Protein AF-A0A955BKN1-F1 (afdb_monomer_lite)

Structure (mmCIF, N/CA/C/O backbone):
data_AF-A0A955BKN1-F1
#
_entry.id   AF-A0A955BKN1-F1
#
loop_
_atom_site.group_PDB
_atom_site.id
_atom_site.type_symbol
_atom_site.label_atom_id
_atom_site.label_alt_id
_atom_site.label_comp_id
_atom_site.label_asym_id
_atom_site.label_entity_id
_atom_site.label_seq_id
_atom_site.pdbx_PDB_ins_code
_atom_site.Cartn_x
_atom_site.Cartn_y
_atom_site.Cartn_z
_atom_site.occupancy
_atom_site.B_iso_or_equiv
_atom_site.auth_seq_id
_atom_site.auth_comp_id
_atom_site.auth_asym_id
_atom_site.auth_atom_id
_atom_site.pdbx_PDB_model_num
ATOM 1 N N . PRO A 1 1 ? -10.520 18.058 -6.375 1.00 48.91 1 PRO A N 1
ATOM 2 C CA . PRO A 1 1 ? -9.994 16.769 -6.874 1.00 48.91 1 PRO A CA 1
ATOM 3 C C . PRO A 1 1 ? -10.874 15.639 -6.351 1.00 48.91 1 PRO A C 1
ATOM 5 O O . PRO A 1 1 ? -11.026 15.519 -5.138 1.00 48.91 1 PRO A O 1
ATOM 8 N N . ASP A 1 2 ? -11.504 14.900 -7.258 1.00 56.69 2 ASP A N 1
ATOM 9 C CA . ASP A 1 2 ? -12.457 13.847 -6.910 1.00 56.69 2 ASP A CA 1
ATOM 10 C C . ASP A 1 2 ? -11.691 12.603 -6.447 1.00 56.69 2 ASP A C 1
ATOM 12 O O . ASP A 1 2 ? -10.941 12.007 -7.216 1.00 56.69 2 ASP A O 1
ATOM 16 N N . PHE A 1 3 ? -11.823 12.284 -5.160 1.00 61.56 3 PHE A N 1
ATOM 17 C CA . PHE A 1 3 ? -11.235 11.113 -4.510 1.00 61.56 3 PHE A CA 1
ATOM 18 C C . PHE A 1 3 ? -11.987 9.850 -4.952 1.00 61.56 3 PHE A C 1
ATOM 20 O O . PHE A 1 3 ? -13.214 9.789 -4.843 1.00 61.56 3 PHE A O 1
ATOM 27 N N . GLU A 1 4 ? -11.268 8.853 -5.460 1.00 69.06 4 GLU A N 1
ATOM 28 C CA . GLU A 1 4 ? -11.825 7.584 -5.933 1.00 69.06 4 GLU A CA 1
ATOM 29 C C . GLU A 1 4 ? -11.720 6.494 -4.860 1.00 69.06 4 GLU A C 1
ATOM 31 O O . GLU A 1 4 ? -10.836 6.497 -4.009 1.00 69.06 4 GLU A O 1
ATOM 36 N N . ARG A 1 5 ? -12.622 5.505 -4.891 1.00 69.94 5 ARG A N 1
ATOM 37 C CA . ARG A 1 5 ? -12.664 4.431 -3.875 1.00 69.94 5 ARG A CA 1
ATOM 38 C C . ARG A 1 5 ? -11.419 3.545 -3.839 1.00 69.94 5 ARG A C 1
ATOM 40 O O . ARG A 1 5 ? -11.086 2.965 -2.803 1.00 69.94 5 ARG A O 1
ATOM 47 N N . THR A 1 6 ? -10.727 3.481 -4.968 1.00 67.50 6 THR A N 1
ATOM 48 C CA . THR A 1 6 ? -9.466 2.767 -5.157 1.00 67.50 6 THR A CA 1
ATOM 49 C C . THR A 1 6 ? -8.248 3.625 -4.828 1.00 67.50 6 THR A C 1
ATOM 51 O O . THR A 1 6 ? -7.125 3.135 -4.920 1.00 67.50 6 THR A O 1
ATOM 54 N N . ASP A 1 7 ? -8.433 4.891 -4.443 1.00 74.25 7 ASP A N 1
ATOM 55 C CA . ASP A 1 7 ? -7.315 5.729 -4.034 1.00 74.25 7 ASP A CA 1
ATOM 56 C C . ASP A 1 7 ? -6.662 5.181 -2.764 1.00 74.25 7 ASP A C 1
ATOM 58 O O . ASP A 1 7 ? -7.297 4.590 -1.881 1.00 74.25 7 ASP A O 1
ATOM 62 N N . LEU A 1 8 ? -5.348 5.379 -2.695 1.00 86.19 8 LEU A N 1
ATOM 63 C CA . LEU A 1 8 ? -4.537 4.871 -1.607 1.00 86.19 8 LEU A CA 1
ATOM 64 C C . LEU A 1 8 ? -4.850 5.602 -0.304 1.00 86.19 8 LEU A C 1
ATOM 66 O O . LEU A 1 8 ? -4.596 6.800 -0.165 1.00 86.19 8 LEU A O 1
ATOM 70 N N . LEU A 1 9 ? -5.288 4.841 0.685 1.00 89.94 9 LEU A N 1
ATOM 71 C CA . LEU A 1 9 ? -5.576 5.292 2.032 1.00 89.94 9 LEU A CA 1
ATOM 72 C C . LEU A 1 9 ? -4.295 5.418 2.866 1.00 89.94 9 LEU A C 1
ATOM 74 O O . LEU A 1 9 ? -3.348 4.641 2.715 1.00 89.94 9 LEU A O 1
ATOM 78 N N . SER A 1 10 ? -4.270 6.382 3.785 1.00 93.00 10 SER A N 1
ATOM 79 C CA . SER A 1 10 ? -3.209 6.483 4.790 1.00 93.00 10 SER A CA 1
ATOM 80 C C . SER A 1 10 ? -3.749 6.747 6.191 1.00 93.00 10 SER A C 1
ATOM 82 O O . SER A 1 10 ? -4.857 7.251 6.378 1.00 93.00 10 SER A O 1
ATOM 84 N N . GLN A 1 11 ? -2.928 6.463 7.204 1.00 92.94 11 GLN A N 1
ATOM 85 C CA . GLN A 1 11 ? -3.276 6.722 8.605 1.00 92.94 11 GLN A CA 1
ATOM 86 C C . GLN A 1 11 ? -3.640 8.191 8.874 1.00 92.94 11 GLN A C 1
ATOM 88 O O . GLN A 1 11 ? -4.455 8.456 9.755 1.00 92.94 11 GLN A O 1
ATOM 93 N N . ALA A 1 12 ? -3.079 9.136 8.109 1.00 89.50 12 ALA A N 1
ATOM 94 C CA . ALA A 1 12 ? -3.371 10.562 8.251 1.00 89.50 12 ALA A CA 1
ATOM 95 C C . ALA A 1 12 ? -4.837 10.903 7.925 1.00 89.50 12 ALA A C 1
ATOM 97 O O . ALA A 1 12 ? -5.392 11.822 8.517 1.00 89.50 12 ALA A O 1
ATOM 98 N N . GLU A 1 13 ? -5.474 10.147 7.028 1.00 88.81 13 GLU A N 1
ATOM 99 C CA . GLU A 1 13 ? -6.899 10.308 6.708 1.00 88.81 13 GLU A CA 1
ATOM 100 C C . GLU A 1 13 ? -7.780 9.500 7.652 1.00 88.81 13 GLU A C 1
ATOM 102 O O . GLU A 1 13 ? -8.851 9.951 8.038 1.00 88.81 13 GLU A O 1
ATOM 107 N N . VAL A 1 14 ? -7.329 8.313 8.056 1.00 90.06 14 VAL A N 1
ATOM 108 C CA . VAL A 1 14 ? -8.136 7.393 8.867 1.00 90.06 14 VAL A CA 1
ATOM 109 C C . VAL A 1 14 ? -8.224 7.819 10.329 1.00 90.06 14 VAL A C 1
ATOM 111 O O . VAL A 1 14 ? -9.283 7.707 10.945 1.00 90.06 14 VAL A O 1
ATOM 114 N N . SER A 1 15 ? -7.133 8.325 10.904 1.00 88.81 15 SER A N 1
ATOM 115 C CA . SER A 1 15 ? -7.107 8.735 12.311 1.00 88.81 15 SER A CA 1
ATOM 116 C C . SER A 1 15 ? -8.212 9.746 12.677 1.00 88.81 15 SER A C 1
ATOM 118 O O . SER A 1 15 ? -8.956 9.464 13.622 1.00 88.81 15 SER A O 1
ATOM 120 N N . PRO A 1 16 ? -8.401 10.869 11.946 1.00 89.94 16 PRO A N 1
ATOM 121 C CA . PRO A 1 16 ? -9.467 11.829 12.255 1.00 89.94 16 PRO A CA 1
ATOM 122 C C . PRO A 1 16 ? -10.882 11.292 11.977 1.00 89.94 16 PRO A C 1
ATOM 124 O O . PRO A 1 16 ? -11.848 11.780 12.572 1.00 89.94 16 PRO A O 1
ATOM 127 N N . LEU A 1 17 ? -11.034 10.279 11.113 1.00 87.69 17 LEU A N 1
ATOM 128 C CA . LEU A 1 17 ? -12.331 9.633 10.882 1.00 87.69 17 LEU A CA 1
ATOM 129 C C . LEU A 1 17 ? -12.817 8.899 12.131 1.00 87.69 17 LEU A C 1
ATOM 131 O O . LEU A 1 17 ? -13.977 9.058 12.505 1.00 87.69 17 LEU A O 1
ATOM 135 N N . PHE A 1 18 ? -11.939 8.173 12.831 1.00 88.75 18 PHE A N 1
ATOM 136 C CA . PHE A 1 18 ? -12.321 7.516 14.085 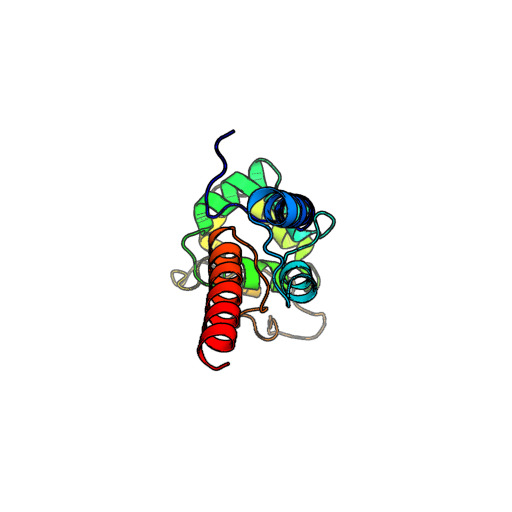1.00 88.75 18 PHE A CA 1
ATOM 137 C C . PHE A 1 18 ? -12.778 8.515 15.155 1.00 88.75 18 PHE A C 1
ATOM 139 O O . PHE A 1 18 ? -13.748 8.256 15.865 1.00 88.75 18 PHE A O 1
ATOM 146 N N . GLU A 1 19 ? -12.119 9.672 15.252 1.00 87.88 19 GLU A N 1
ATOM 147 C CA . GLU A 1 19 ? -12.534 10.724 16.187 1.00 87.88 19 GLU A CA 1
ATOM 148 C C . GLU A 1 19 ? -13.910 11.290 15.828 1.00 87.88 19 GLU A C 1
ATOM 150 O O . GLU A 1 19 ? -14.743 11.527 16.704 1.00 87.88 19 GLU A O 1
ATOM 155 N N . SER A 1 20 ? -14.159 11.485 14.534 1.00 87.12 20 SER A N 1
ATOM 156 C CA . SER A 1 20 ? -15.431 11.995 14.027 1.00 87.12 20 SER A CA 1
ATOM 157 C C . SER A 1 20 ? -16.567 10.994 14.253 1.00 87.12 20 SER A C 1
ATOM 159 O O . SER A 1 20 ? -17.637 11.386 14.708 1.00 87.12 20 SER A O 1
ATOM 161 N N . MET A 1 21 ? -16.329 9.699 14.035 1.00 86.56 21 MET A N 1
ATOM 162 C CA . MET A 1 21 ? -17.303 8.637 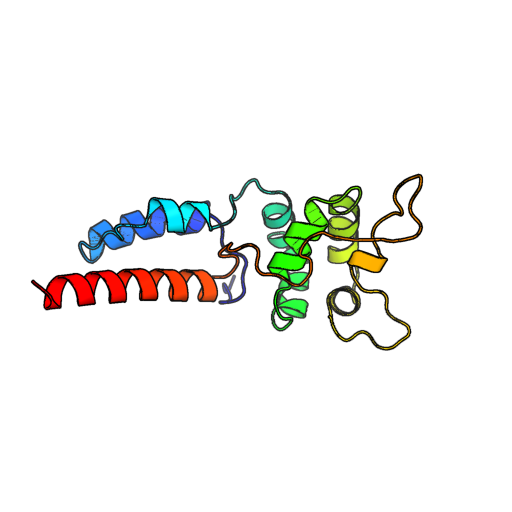14.313 1.00 86.56 21 MET A CA 1
ATOM 163 C C . MET A 1 21 ? -17.665 8.555 15.798 1.00 86.56 21 MET A C 1
ATOM 165 O O . MET A 1 21 ? -18.847 8.527 16.141 1.00 86.56 21 MET A O 1
ATOM 169 N N . SER A 1 22 ? -16.666 8.591 16.682 1.00 87.44 22 SER A N 1
ATOM 170 C CA . SER A 1 22 ? -16.898 8.591 18.131 1.00 87.44 22 SER A CA 1
ATOM 171 C C . SER A 1 22 ? -17.757 9.788 18.566 1.00 87.44 22 SER A C 1
ATOM 173 O O . SER A 1 22 ? -18.682 9.640 19.363 1.00 87.44 22 SER A O 1
ATOM 175 N N . LYS A 1 23 ? -17.536 10.968 17.970 1.00 89.81 23 LYS A N 1
ATOM 176 C CA . LYS A 1 23 ? -18.321 12.180 18.259 1.00 89.81 23 LYS A CA 1
ATOM 177 C C . LYS A 1 23 ? -19.735 12.161 17.671 1.00 89.81 23 LYS A C 1
ATOM 179 O O . LYS A 1 23 ? -20.646 12.667 18.312 1.00 89.81 23 LYS A O 1
ATOM 184 N N . GLN A 1 24 ? -19.917 11.639 16.457 1.00 88.88 24 GLN A N 1
ATOM 185 C CA . GLN A 1 24 ? -21.184 11.743 15.717 1.00 88.88 24 GLN A CA 1
ATOM 186 C C . GLN A 1 24 ? -22.163 10.608 16.012 1.00 88.88 24 GLN A C 1
ATOM 188 O O . GLN A 1 24 ? -23.366 10.841 16.078 1.00 88.88 24 GLN A O 1
ATOM 193 N N . ILE A 1 25 ? -21.661 9.381 16.151 1.00 86.44 25 ILE A N 1
ATOM 194 C CA . ILE A 1 25 ? -22.496 8.181 16.301 1.00 86.44 25 ILE A CA 1
ATOM 195 C C . ILE A 1 25 ? -22.196 7.412 17.590 1.00 86.44 25 ILE A C 1
ATOM 197 O O . ILE A 1 25 ? -22.704 6.307 17.769 1.00 86.44 25 ILE A O 1
ATOM 201 N N . HIS A 1 26 ? -21.376 7.983 18.483 1.00 86.19 26 HIS A N 1
ATOM 202 C CA . HIS A 1 26 ? -21.010 7.403 19.782 1.00 86.19 26 HIS A CA 1
ATOM 203 C C . HIS A 1 26 ? -20.524 5.952 19.692 1.00 86.19 26 HIS A C 1
ATOM 205 O O . HIS A 1 26 ? -20.729 5.144 20.600 1.00 86.19 26 HIS A O 1
ATOM 211 N N . TRP A 1 27 ? -19.876 5.616 18.576 1.00 85.56 27 TRP A N 1
ATOM 212 C CA . TRP A 1 27 ? -19.314 4.300 18.341 1.00 85.56 27 TRP A CA 1
ATOM 213 C C . TRP A 1 27 ? -17.809 4.398 18.142 1.00 85.56 27 TRP A C 1
ATOM 215 O O . TRP A 1 27 ? -17.320 5.151 17.300 1.00 85.56 27 TRP A O 1
ATOM 225 N N . GLU A 1 28 ? -17.093 3.583 18.908 1.00 87.81 28 GLU A N 1
ATOM 226 C CA . GLU A 1 28 ? -15.668 3.357 18.757 1.00 87.81 28 GLU A CA 1
ATOM 227 C C . GLU A 1 28 ? -15.435 1.856 18.523 1.00 87.81 28 GLU A C 1
ATOM 229 O O . GLU A 1 28 ? -15.853 1.037 19.351 1.00 87.81 28 GLU A O 1
ATOM 234 N N . PRO A 1 29 ? -14.817 1.467 17.393 1.00 88.25 29 PRO A N 1
ATOM 235 C CA . PRO A 1 29 ? -14.442 0.080 17.147 1.00 88.25 29 PRO A CA 1
ATOM 236 C C . PRO A 1 29 ? -13.489 -0.424 18.235 1.00 88.25 29 PRO A C 1
ATOM 238 O O . PRO A 1 29 ? -12.465 0.203 18.506 1.00 88.25 29 PRO A O 1
ATOM 241 N N . ALA A 1 30 ? -13.787 -1.576 18.840 1.00 89.50 30 ALA A N 1
ATOM 242 C CA . ALA A 1 30 ? -12.932 -2.159 19.882 1.00 89.50 30 ALA A CA 1
ATOM 243 C C . ALA A 1 30 ? -11.523 -2.512 19.360 1.00 89.50 30 ALA A C 1
ATOM 245 O O . ALA A 1 30 ? -10.548 -2.514 20.106 1.00 89.50 30 ALA A O 1
ATOM 246 N N . ASP A 1 31 ? -11.416 -2.774 18.061 1.00 92.06 31 ASP A N 1
ATOM 247 C CA . ASP A 1 31 ? -10.204 -3.092 17.313 1.00 92.06 31 ASP A CA 1
ATOM 248 C C . ASP A 1 31 ? -9.601 -1.871 16.591 1.00 92.06 31 ASP A C 1
ATOM 250 O O . ASP A 1 31 ? -8.756 -2.032 15.710 1.00 92.06 31 ASP A O 1
ATOM 254 N N . ARG A 1 32 ? -9.976 -0.636 16.972 1.00 92.31 32 ARG A N 1
ATOM 255 C CA . ARG A 1 32 ? -9.479 0.620 16.370 1.00 92.31 32 ARG A CA 1
ATOM 256 C C . ARG A 1 32 ? -7.963 0.632 16.160 1.00 92.31 32 ARG A C 1
ATOM 258 O O . ARG A 1 32 ? -7.491 1.015 15.090 1.00 92.31 32 ARG A O 1
ATOM 265 N N . ALA A 1 33 ? -7.196 0.234 17.177 1.00 92.44 33 ALA A N 1
ATOM 266 C CA . ALA A 1 33 ? -5.735 0.228 17.114 1.00 92.44 33 ALA A CA 1
ATOM 267 C C . ALA A 1 33 ? -5.203 -0.744 16.047 1.00 92.44 33 ALA A C 1
ATOM 269 O O . ALA A 1 33 ? -4.259 -0.417 15.327 1.00 92.44 33 ALA A O 1
ATOM 270 N N . GLU A 1 34 ? -5.835 -1.909 15.909 1.00 93.62 34 GLU A N 1
ATOM 271 C CA . GLU A 1 34 ? -5.462 -2.911 14.913 1.00 93.62 34 GLU A CA 1
ATOM 272 C C . GLU A 1 34 ? -5.850 -2.464 13.499 1.00 93.62 34 GLU A C 1
ATOM 274 O O . GLU A 1 34 ? -5.031 -2.549 12.582 1.00 93.62 34 GLU A O 1
ATOM 279 N N . LEU A 1 35 ? -7.051 -1.902 13.322 1.00 93.31 35 LEU A N 1
ATOM 280 C CA . LEU A 1 35 ? -7.479 -1.316 12.048 1.00 93.31 35 LEU A CA 1
ATOM 281 C C . LEU A 1 35 ? -6.505 -0.228 11.586 1.00 93.31 35 LEU A C 1
ATOM 283 O O . LEU A 1 35 ? -6.054 -0.255 10.442 1.00 93.31 35 LEU A O 1
ATOM 287 N N . LEU A 1 36 ? -6.118 0.688 12.481 1.00 93.69 36 LEU A N 1
ATOM 288 C CA . LEU A 1 36 ? -5.177 1.760 12.155 1.00 93.69 36 LEU A CA 1
ATOM 289 C C . LEU A 1 36 ? -3.782 1.218 11.806 1.00 93.69 36 LEU A C 1
ATOM 291 O O . LEU A 1 36 ? -3.166 1.691 10.854 1.00 93.69 36 LEU A O 1
ATOM 295 N N . ARG A 1 37 ? -3.299 0.191 12.521 1.00 94.50 37 ARG A N 1
ATOM 296 C CA . ARG A 1 37 ? -1.998 -0.453 12.260 1.00 94.50 37 ARG A CA 1
ATOM 297 C C . ARG A 1 37 ? -1.926 -1.094 10.872 1.00 94.50 37 ARG A C 1
ATOM 299 O O . ARG A 1 37 ? -0.856 -1.126 10.262 1.00 94.50 37 ARG A O 1
ATOM 306 N N . ARG A 1 38 ? -3.050 -1.606 10.368 1.00 95.81 38 ARG A N 1
ATOM 307 C CA . ARG A 1 38 ? -3.138 -2.220 9.035 1.00 95.81 38 ARG A CA 1
ATOM 308 C C . ARG A 1 38 ? -3.156 -1.186 7.908 1.00 95.81 38 ARG A C 1
ATOM 310 O O . ARG A 1 38 ? -2.785 -1.527 6.786 1.00 95.81 38 ARG A O 1
ATOM 317 N N . VAL A 1 39 ? -3.530 0.063 8.181 1.00 95.81 39 VAL A N 1
ATOM 318 C CA . VAL A 1 39 ? -3.474 1.155 7.198 1.00 95.81 39 VAL A CA 1
ATOM 319 C C . VAL A 1 39 ? -2.021 1.641 7.045 1.00 95.81 39 VAL A C 1
ATOM 321 O O . VAL A 1 39 ? -1.329 1.815 8.054 1.00 95.81 39 VAL A O 1
ATOM 324 N N . PRO A 1 40 ? -1.521 1.868 5.816 1.00 95.25 40 PRO A N 1
ATOM 325 C CA . PRO A 1 40 ? -0.190 2.432 5.590 1.00 95.25 40 PRO A CA 1
ATOM 326 C C . PRO A 1 40 ? 0.010 3.813 6.233 1.00 95.25 40 PRO A C 1
ATOM 328 O O . PRO A 1 40 ? -0.865 4.681 6.175 1.00 95.25 40 PRO A O 1
ATOM 331 N N . ALA A 1 41 ? 1.177 4.055 6.826 1.00 94.88 41 ALA A N 1
ATOM 332 C CA . ALA A 1 41 ? 1.537 5.375 7.327 1.00 94.88 41 ALA A CA 1
ATOM 333 C C . ALA A 1 41 ? 1.861 6.330 6.167 1.00 94.88 41 ALA A C 1
ATOM 335 O O . ALA A 1 41 ? 2.454 5.944 5.161 1.00 94.88 41 ALA A O 1
ATOM 336 N N . ALA A 1 42 ? 1.514 7.610 6.319 1.00 91.69 42 ALA A N 1
ATOM 337 C CA . ALA A 1 42 ? 1.716 8.622 5.275 1.00 91.69 42 ALA A CA 1
ATOM 338 C C . ALA A 1 42 ? 3.198 8.850 4.908 1.00 91.69 42 ALA A C 1
ATOM 340 O O . ALA A 1 42 ? 3.508 9.323 3.816 1.00 91.69 42 ALA A O 1
ATOM 341 N N . SER A 1 43 ? 4.117 8.514 5.817 1.00 93.44 43 SER A N 1
ATOM 342 C CA . SER A 1 43 ? 5.564 8.603 5.613 1.00 93.44 43 SER A CA 1
ATOM 343 C C . SER A 1 43 ? 6.161 7.400 4.881 1.00 93.44 43 SER A C 1
ATOM 345 O O . SER A 1 43 ? 7.342 7.429 4.538 1.00 93.44 43 SER A O 1
ATOM 347 N N . GLU A 1 44 ? 5.389 6.338 4.640 1.00 94.94 44 GLU A N 1
ATOM 348 C CA . GLU A 1 44 ? 5.898 5.165 3.939 1.00 94.94 44 GLU A CA 1
ATOM 349 C C . GLU A 1 44 ? 6.208 5.490 2.481 1.00 94.94 44 GLU A C 1
ATOM 351 O O . GLU A 1 44 ? 5.440 6.167 1.796 1.00 94.94 44 GLU A O 1
ATOM 356 N N . PHE A 1 45 ? 7.327 4.953 1.990 1.00 95.50 45 PHE A N 1
ATOM 357 C CA . PHE A 1 45 ? 7.808 5.203 0.634 1.00 95.50 45 PHE A CA 1
ATOM 358 C C . PHE A 1 45 ? 6.717 4.973 -0.419 1.00 95.50 45 PHE A C 1
ATOM 360 O O . PHE A 1 45 ? 6.485 5.842 -1.258 1.00 95.50 45 PHE A O 1
ATOM 367 N N . LEU A 1 46 ? 6.030 3.825 -0.358 1.00 94.25 46 LEU A N 1
ATOM 368 C CA . LEU A 1 46 ? 5.005 3.479 -1.338 1.00 94.25 46 LEU A CA 1
ATOM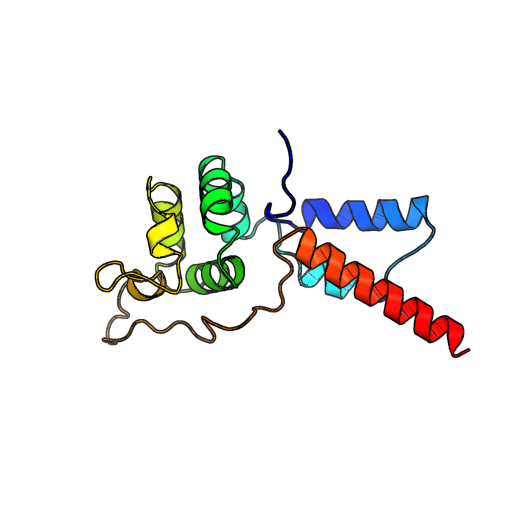 369 C C . LEU A 1 46 ? 3.865 4.505 -1.334 1.00 94.25 46 LEU A C 1
ATOM 371 O O . LEU A 1 46 ? 3.432 4.939 -2.398 1.00 94.25 46 LEU A O 1
ATOM 375 N N . VAL A 1 47 ? 3.443 4.948 -0.147 1.00 94.25 47 VAL A N 1
ATOM 376 C CA . VAL A 1 47 ? 2.386 5.952 0.011 1.00 94.25 47 VAL A CA 1
ATOM 377 C C . VAL A 1 47 ? 2.798 7.281 -0.599 1.00 94.25 47 VAL A C 1
ATOM 379 O O . VAL A 1 47 ? 2.046 7.857 -1.381 1.00 94.25 47 VAL A O 1
ATOM 382 N N . GLN A 1 48 ? 4.015 7.738 -0.317 1.00 94.56 48 GLN A N 1
ATOM 383 C CA . GLN A 1 48 ? 4.536 8.980 -0.882 1.00 94.56 48 GLN A CA 1
ATOM 384 C C . GLN A 1 48 ? 4.641 8.931 -2.410 1.00 94.56 48 GLN A C 1
ATOM 386 O O . GLN A 1 48 ? 4.322 9.914 -3.076 1.00 94.56 48 GLN A O 1
ATOM 391 N N . GLN A 1 49 ? 5.072 7.801 -2.981 1.00 95.12 49 GLN A N 1
ATOM 392 C CA . GLN A 1 49 ? 5.190 7.677 -4.435 1.00 95.12 49 GLN A CA 1
ATOM 393 C C . GLN A 1 49 ? 3.826 7.628 -5.119 1.00 95.12 49 GLN A C 1
ATOM 395 O O . GLN A 1 49 ? 3.601 8.346 -6.094 1.00 95.12 49 GLN A O 1
ATOM 400 N N . LEU A 1 50 ? 2.911 6.810 -4.601 1.00 92.62 50 LEU A N 1
ATOM 401 C CA . LEU A 1 50 ? 1.596 6.609 -5.198 1.00 92.62 50 LEU A CA 1
ATOM 402 C C . LEU A 1 50 ? 0.664 7.814 -5.018 1.00 92.62 50 LEU A C 1
ATOM 404 O O . LEU A 1 50 ? -0.223 7.998 -5.837 1.00 92.62 50 LEU A O 1
ATOM 408 N N . ARG A 1 51 ? 0.894 8.678 -4.022 1.00 91.19 51 ARG A N 1
ATOM 409 C CA . ARG A 1 51 ? 0.155 9.945 -3.851 1.00 91.19 51 ARG A CA 1
ATOM 410 C C . ARG A 1 51 ? 0.665 11.106 -4.701 1.00 91.19 51 ARG A C 1
ATOM 412 O O . ARG A 1 51 ? 0.067 12.179 -4.687 1.00 91.19 51 ARG A O 1
ATOM 419 N N . SER A 1 52 ? 1.782 10.936 -5.404 1.00 91.75 52 SER A N 1
ATOM 420 C CA . SER A 1 52 ? 2.214 11.931 -6.387 1.00 91.75 52 SER A CA 1
ATOM 421 C C . SER A 1 52 ? 1.247 11.958 -7.574 1.00 91.75 52 SER A C 1
ATOM 423 O O . SER A 1 52 ? 0.585 10.964 -7.844 1.00 91.75 52 SER A O 1
ATOM 425 N N . GLU A 1 53 ? 1.210 13.049 -8.340 1.00 90.81 53 GLU A N 1
ATOM 426 C CA . GLU A 1 53 ? 0.347 13.157 -9.530 1.00 90.81 53 GLU A CA 1
ATOM 427 C C . GLU A 1 53 ? 0.519 11.963 -10.488 1.00 90.81 53 GLU A C 1
ATOM 429 O O . GLU A 1 53 ? -0.452 11.331 -10.904 1.00 90.81 53 GLU A O 1
ATOM 434 N N . ARG A 1 54 ? 1.772 11.590 -10.776 1.00 91.44 54 ARG A N 1
ATOM 435 C CA . ARG A 1 54 ? 2.086 10.418 -11.606 1.00 91.44 54 ARG A CA 1
ATOM 436 C C . ARG A 1 54 ? 1.716 9.106 -10.918 1.00 91.44 54 ARG A C 1
ATOM 438 O O . ARG A 1 54 ? 1.254 8.186 -11.585 1.00 91.44 54 ARG A O 1
ATOM 445 N N . GLY A 1 55 ? 1.899 9.026 -9.602 1.00 92.44 55 GLY A N 1
ATOM 446 C CA . GLY A 1 55 ? 1.494 7.883 -8.789 1.00 92.44 55 GLY A CA 1
ATOM 447 C C . GLY A 1 55 ? -0.006 7.626 -8.868 1.00 92.44 55 GLY A C 1
ATOM 448 O O . GLY A 1 55 ? -0.408 6.502 -9.147 1.00 92.44 55 GLY A O 1
ATOM 449 N N . THR A 1 56 ? -0.824 8.669 -8.731 1.00 90.06 56 THR A N 1
ATOM 450 C CA . THR A 1 56 ? -2.284 8.583 -8.838 1.00 90.06 56 THR A CA 1
ATOM 451 C C . THR A 1 56 ? -2.712 8.125 -10.226 1.00 90.06 56 THR A C 1
ATOM 453 O O . THR A 1 56 ? -3.546 7.231 -10.354 1.00 90.06 56 THR A O 1
ATOM 456 N N . LEU A 1 57 ? -2.101 8.670 -11.283 1.00 89.69 57 LEU A N 1
ATOM 457 C CA . LEU A 1 57 ? -2.362 8.215 -12.651 1.00 89.69 57 LEU A CA 1
ATOM 458 C C . LEU A 1 57 ? -1.980 6.744 -12.850 1.00 89.69 57 LEU A C 1
ATOM 460 O O . LEU A 1 57 ? -2.729 6.003 -13.481 1.00 89.69 57 LEU A O 1
ATOM 464 N N . PHE A 1 58 ? -0.844 6.310 -12.302 1.00 92.00 58 PHE A N 1
ATOM 465 C CA . PHE A 1 58 ? -0.437 4.909 -12.329 1.00 92.00 58 PHE A CA 1
ATOM 466 C C . PHE A 1 58 ? -1.440 4.017 -11.586 1.00 92.00 58 PHE A C 1
ATOM 468 O O . PHE A 1 58 ? -1.889 3.024 -12.152 1.00 92.00 58 PHE A O 1
ATOM 475 N N . MET A 1 59 ? -1.861 4.403 -10.375 1.00 90.69 59 MET A N 1
ATOM 476 C CA . MET A 1 59 ? -2.857 3.664 -9.590 1.00 90.69 59 MET A CA 1
ATOM 477 C C . MET A 1 59 ? -4.156 3.463 -10.360 1.00 90.69 59 MET A C 1
ATOM 479 O O . MET A 1 59 ? -4.636 2.339 -10.442 1.00 90.69 59 MET A O 1
ATOM 483 N N . ARG A 1 60 ? -4.688 4.515 -10.992 1.00 88.50 60 ARG A N 1
ATOM 484 C CA . ARG A 1 60 ? -5.922 4.425 -11.790 1.00 88.50 60 ARG A CA 1
ATOM 485 C C . ARG A 1 60 ? -5.846 3.376 -12.896 1.00 88.50 60 ARG A C 1
ATOM 487 O O . ARG A 1 60 ? -6.843 2.737 -13.206 1.00 88.50 60 ARG A O 1
ATOM 494 N N . LYS A 1 61 ? -4.664 3.174 -13.480 1.00 89.25 61 LYS A N 1
ATOM 495 C CA . LYS A 1 61 ? -4.461 2.179 -14.539 1.00 89.25 61 LYS A CA 1
ATOM 496 C C . LYS A 1 61 ? -4.357 0.748 -14.020 1.00 89.25 61 LYS A C 1
ATOM 498 O O . LYS A 1 61 ? -4.657 -0.177 -14.767 1.00 89.25 61 LYS A O 1
ATOM 503 N N . VAL A 1 62 ? -3.915 0.565 -12.776 1.00 89.31 62 VAL A N 1
ATOM 504 C CA . VAL A 1 62 ? -3.677 -0.761 -12.180 1.00 89.31 62 VAL A CA 1
ATOM 505 C C . VAL A 1 62 ? -4.697 -1.140 -11.108 1.00 89.31 62 VAL A C 1
ATOM 507 O O . VAL A 1 62 ? -4.637 -2.245 -10.591 1.00 89.31 62 VAL A O 1
ATOM 510 N N . ALA A 1 63 ? -5.650 -0.265 -10.781 1.00 85.94 63 ALA A N 1
ATOM 511 C CA . ALA A 1 63 ? -6.620 -0.465 -9.703 1.00 85.94 63 ALA A CA 1
ATOM 512 C C . ALA A 1 63 ? -7.478 -1.737 -9.853 1.00 85.94 63 ALA A C 1
ATOM 514 O O . ALA A 1 63 ? -7.970 -2.260 -8.858 1.00 85.94 63 ALA A O 1
ATOM 515 N N . GLY A 1 64 ? -7.655 -2.237 -11.081 1.00 85.44 64 GLY A N 1
ATOM 516 C CA . GLY A 1 64 ? -8.367 -3.489 -11.355 1.00 85.44 64 GLY A CA 1
ATOM 517 C C . GLY A 1 64 ? -7.527 -4.760 -11.186 1.00 85.44 64 GLY A C 1
ATOM 518 O O . GLY A 1 64 ? -8.073 -5.855 -11.280 1.00 85.44 64 GLY A O 1
ATOM 519 N N . GLU A 1 65 ? -6.218 -4.641 -10.961 1.00 88.75 65 GLU A N 1
ATOM 520 C CA . GLU A 1 65 ? -5.318 -5.785 -10.824 1.00 88.75 65 GLU A CA 1
ATOM 521 C C . GLU A 1 65 ? -5.343 -6.329 -9.389 1.00 88.75 65 GLU A C 1
ATOM 523 O O . GLU A 1 65 ? -5.104 -5.615 -8.409 1.00 88.75 65 GLU A O 1
ATOM 528 N N . GLU A 1 66 ? -5.606 -7.628 -9.257 1.00 88.00 66 GLU A N 1
ATOM 529 C CA . GLU A 1 66 ? -5.696 -8.291 -7.957 1.00 88.00 66 GLU A CA 1
ATOM 530 C C . GLU A 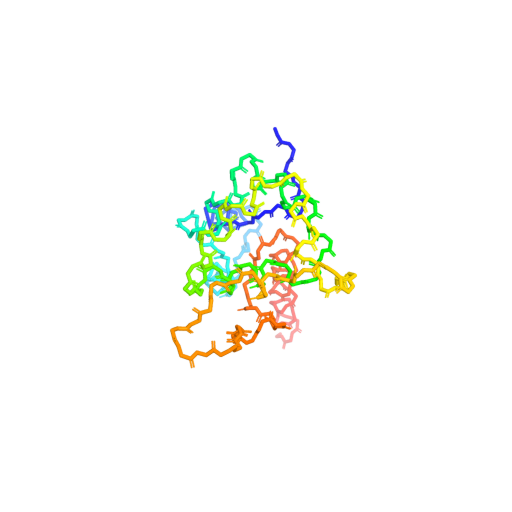1 66 ? -4.356 -8.228 -7.201 1.00 88.00 66 GLU A C 1
ATOM 532 O O . GLU A 1 66 ? -3.293 -8.514 -7.765 1.00 88.00 66 GLU A O 1
ATOM 537 N N . LEU A 1 67 ? -4.412 -7.891 -5.906 1.00 90.94 67 LEU A N 1
ATOM 538 C CA . LEU A 1 67 ? -3.255 -7.788 -5.002 1.00 90.94 67 LEU A CA 1
ATOM 539 C C . LEU A 1 67 ? -2.173 -6.795 -5.460 1.00 90.94 67 LEU A C 1
ATOM 541 O O . LEU A 1 67 ? -1.026 -6.884 -5.018 1.00 90.94 67 LEU A O 1
ATOM 545 N N . ILE A 1 68 ? -2.491 -5.837 -6.336 1.00 92.75 68 ILE A N 1
ATOM 546 C CA . ILE A 1 68 ? -1.467 -4.938 -6.875 1.00 92.75 68 ILE A CA 1
ATOM 547 C C . ILE A 1 68 ? -0.750 -4.130 -5.789 1.00 92.75 68 ILE A C 1
ATOM 549 O O . ILE A 1 68 ? 0.475 -4.022 -5.802 1.00 92.75 68 ILE A O 1
ATOM 553 N N . TYR A 1 69 ? -1.481 -3.603 -4.807 1.00 93.81 69 TYR A N 1
ATOM 554 C CA . TYR A 1 69 ? -0.884 -2.828 -3.719 1.00 93.81 69 TYR A CA 1
ATOM 555 C C . TYR A 1 69 ? -0.014 -3.701 -2.810 1.00 93.81 69 TYR A C 1
ATOM 557 O O . TYR A 1 69 ? 1.071 -3.275 -2.414 1.00 93.81 69 TYR A O 1
ATOM 565 N N . ASP A 1 70 ? -0.437 -4.939 -2.545 1.00 94.69 70 ASP A N 1
ATOM 566 C CA . ASP A 1 70 ? 0.340 -5.940 -1.811 1.00 94.69 70 ASP A CA 1
ATOM 567 C C . ASP A 1 70 ? 1.657 -6.258 -2.527 1.00 94.69 70 ASP A C 1
ATOM 569 O O . ASP A 1 70 ? 2.730 -6.237 -1.917 1.00 94.69 70 ASP A O 1
ATOM 573 N N . ARG A 1 71 ? 1.592 -6.491 -3.842 1.00 94.38 71 ARG A N 1
ATOM 574 C CA . ARG A 1 71 ? 2.765 -6.738 -4.687 1.00 94.38 71 ARG A CA 1
ATOM 575 C C . ARG A 1 71 ? 3.701 -5.541 -4.696 1.00 94.38 71 ARG A C 1
ATOM 577 O O . ARG A 1 71 ? 4.896 -5.716 -4.477 1.00 94.38 71 ARG A O 1
ATOM 584 N N . LEU A 1 72 ? 3.186 -4.329 -4.899 1.00 94.75 72 LEU A N 1
ATOM 585 C CA . LEU A 1 72 ? 3.992 -3.106 -4.890 1.00 94.75 72 LEU A CA 1
ATOM 586 C C . LEU A 1 72 ? 4.650 -2.863 -3.526 1.00 94.75 72 LEU A C 1
ATOM 588 O O . LEU A 1 72 ? 5.818 -2.479 -3.481 1.00 94.75 72 LEU A O 1
ATOM 592 N N . ASP A 1 73 ? 3.955 -3.130 -2.417 1.00 95.25 73 ASP A N 1
ATOM 593 C CA . ASP A 1 73 ? 4.532 -3.043 -1.071 1.00 95.25 73 ASP A CA 1
ATOM 594 C C . ASP A 1 73 ? 5.686 -4.037 -0.911 1.00 95.25 73 ASP A C 1
ATOM 596 O O . ASP A 1 73 ? 6.786 -3.648 -0.514 1.00 95.25 73 ASP A O 1
ATOM 600 N N . ARG A 1 74 ? 5.501 -5.294 -1.325 1.00 95.25 74 ARG A N 1
ATOM 601 C CA . ARG A 1 74 ? 6.567 -6.306 -1.285 1.00 95.25 74 ARG A CA 1
ATOM 602 C C . ARG A 1 74 ? 7.753 -5.933 -2.166 1.00 95.25 74 ARG A C 1
ATOM 604 O O . ARG A 1 74 ? 8.886 -5.971 -1.693 1.00 95.25 74 ARG A O 1
ATOM 611 N N . ILE A 1 75 ? 7.499 -5.496 -3.399 1.00 94.56 75 ILE A N 1
ATOM 612 C CA . ILE A 1 75 ? 8.536 -5.007 -4.313 1.00 94.56 75 ILE A CA 1
ATOM 613 C C . ILE A 1 75 ? 9.293 -3.850 -3.669 1.00 94.56 75 ILE A C 1
ATOM 615 O O . ILE A 1 75 ? 10.518 -3.857 -3.675 1.00 94.56 75 ILE A O 1
ATOM 619 N N . SER A 1 76 ? 8.605 -2.892 -3.046 1.00 95.38 76 SER A N 1
ATOM 620 C CA . SER A 1 76 ? 9.245 -1.719 -2.437 1.00 95.38 76 SER A CA 1
ATOM 621 C C . SER A 1 76 ? 10.248 -2.050 -1.326 1.00 95.38 76 SER A C 1
ATOM 623 O O . SER A 1 76 ? 11.119 -1.231 -1.028 1.00 95.38 76 SER A O 1
ATOM 625 N N . ARG A 1 77 ? 10.141 -3.244 -0.731 1.00 93.75 77 ARG A N 1
ATOM 626 C CA . ARG A 1 77 ? 11.014 -3.741 0.339 1.00 93.75 77 ARG A CA 1
ATOM 627 C C . ARG A 1 77 ? 12.211 -4.537 -0.184 1.00 93.75 77 ARG A C 1
ATOM 629 O O . ARG A 1 77 ? 13.139 -4.797 0.577 1.00 93.75 77 ARG A O 1
ATOM 636 N N . GLU A 1 78 ? 12.215 -4.913 -1.461 1.00 93.00 78 GLU A N 1
ATOM 637 C CA . GLU A 1 78 ? 13.334 -5.621 -2.081 1.00 93.00 78 GLU A CA 1
ATOM 638 C C . GLU A 1 78 ? 14.459 -4.667 -2.499 1.00 93.00 78 GLU A C 1
ATOM 640 O O . GLU A 1 78 ? 14.265 -3.474 -2.753 1.00 93.00 78 GLU A O 1
ATOM 645 N N . SER A 1 79 ? 15.671 -5.217 -2.619 1.00 90.69 79 SER A N 1
ATOM 646 C CA . SER A 1 79 ? 16.825 -4.461 -3.109 1.00 90.69 79 SER A CA 1
ATOM 647 C C . SER A 1 79 ? 16.555 -3.927 -4.520 1.00 90.69 79 SER A C 1
ATOM 649 O O . SER A 1 79 ? 16.239 -4.686 -5.433 1.00 90.69 79 SER A O 1
ATOM 651 N N . GLY A 1 80 ? 16.650 -2.606 -4.689 1.00 91.12 80 GLY A N 1
ATOM 652 C CA . GLY A 1 80 ? 16.345 -1.917 -5.946 1.00 91.12 80 GLY A CA 1
ATOM 653 C C . GLY A 1 80 ? 14.855 -1.717 -6.240 1.00 91.12 80 GLY A C 1
ATOM 654 O O . GLY A 1 80 ? 14.525 -0.988 -7.171 1.00 91.12 80 GLY A O 1
ATOM 655 N N . GLY A 1 81 ? 13.947 -2.268 -5.433 1.00 93.56 81 GLY A N 1
ATOM 656 C CA . GLY A 1 81 ? 12.509 -2.178 -5.678 1.00 93.56 81 GLY A CA 1
ATOM 657 C C . GLY A 1 81 ? 11.940 -0.765 -5.567 1.00 93.56 81 GLY A C 1
ATOM 658 O O . GLY A 1 81 ? 11.107 -0.366 -6.375 1.00 93.56 81 GLY A O 1
ATOM 659 N N . GLN A 1 82 ? 12.450 0.058 -4.646 1.00 96.19 82 GLN A N 1
ATOM 660 C CA . GLN A 1 82 ? 12.067 1.474 -4.594 1.00 96.19 82 GLN A CA 1
ATOM 661 C C . GLN A 1 82 ? 12.496 2.251 -5.846 1.00 96.19 82 GLN A C 1
ATOM 663 O O . GLN A 1 82 ? 11.775 3.139 -6.297 1.00 96.19 82 GLN A O 1
ATOM 668 N N . ALA A 1 83 ? 13.672 1.945 -6.405 1.00 95.31 83 ALA A N 1
ATOM 669 C CA . ALA A 1 83 ? 14.118 2.565 -7.650 1.00 95.31 83 ALA A CA 1
ATOM 670 C C . ALA A 1 83 ? 13.221 2.125 -8.812 1.00 95.31 83 ALA A C 1
ATOM 672 O O . ALA A 1 83 ? 12.690 2.980 -9.514 1.00 95.31 83 ALA A O 1
ATOM 673 N N . LEU A 1 84 ? 12.943 0.820 -8.904 1.00 94.50 84 LEU A N 1
ATOM 674 C CA . LEU A 1 84 ? 12.007 0.255 -9.872 1.00 94.50 84 LEU A CA 1
ATOM 675 C C . LEU A 1 84 ? 10.637 0.943 -9.816 1.00 94.50 84 LEU A C 1
ATOM 677 O O . LEU A 1 84 ? 10.143 1.376 -10.847 1.00 94.50 84 LEU A O 1
ATOM 681 N N . ILE A 1 85 ? 10.040 1.106 -8.631 1.00 95.25 85 ILE A N 1
ATOM 682 C CA . ILE A 1 85 ? 8.731 1.765 -8.479 1.00 95.25 85 ILE A CA 1
ATOM 683 C C . ILE A 1 85 ? 8.783 3.229 -8.936 1.00 95.25 85 ILE A C 1
ATOM 685 O O . ILE A 1 85 ? 7.881 3.684 -9.638 1.00 95.25 85 ILE A O 1
ATOM 689 N N . ARG A 1 86 ? 9.838 3.972 -8.571 1.00 95.56 86 ARG A N 1
ATOM 690 C CA . ARG A 1 86 ? 10.010 5.369 -9.009 1.00 95.56 86 ARG A CA 1
ATOM 691 C C . ARG A 1 86 ? 10.091 5.499 -10.523 1.00 95.56 86 ARG A C 1
ATOM 693 O O . ARG A 1 86 ? 9.615 6.498 -11.063 1.00 95.56 86 ARG A O 1
ATOM 700 N N . ASP A 1 87 ? 10.729 4.542 -11.180 1.00 93.81 87 ASP A N 1
ATOM 701 C CA . ASP A 1 87 ? 10.881 4.547 -12.630 1.00 93.81 87 ASP A CA 1
ATOM 702 C C . ASP A 1 87 ? 9.587 4.089 -13.302 1.00 93.81 87 ASP A C 1
ATOM 704 O O . ASP A 1 87 ? 9.105 4.763 -14.211 1.00 93.81 87 ASP A O 1
ATOM 708 N N . LEU A 1 88 ? 8.959 3.036 -12.776 1.00 92.75 88 LEU A N 1
ATOM 709 C CA . LEU A 1 88 ? 7.700 2.489 -13.267 1.00 92.75 88 LEU A CA 1
ATOM 710 C C . LEU A 1 88 ? 6.589 3.542 -13.286 1.00 92.75 88 LEU A C 1
ATOM 712 O O . LEU A 1 88 ? 5.960 3.732 -14.317 1.00 92.75 88 LEU A O 1
ATOM 716 N N . ILE A 1 89 ? 6.404 4.298 -12.200 1.00 93.81 89 ILE A N 1
ATOM 717 C CA . ILE A 1 89 ? 5.374 5.350 -12.101 1.00 93.81 89 ILE A CA 1
ATOM 718 C C . ILE A 1 89 ? 5.530 6.442 -13.180 1.00 93.81 89 ILE A C 1
ATOM 720 O O . ILE A 1 89 ? 4.578 7.156 -13.495 1.00 93.81 89 ILE A O 1
ATOM 724 N N . LYS A 1 90 ? 6.722 6.601 -13.765 1.00 92.44 90 LYS A N 1
ATOM 725 C CA . LYS A 1 90 ? 6.982 7.592 -14.820 1.00 92.44 90 LYS A CA 1
ATOM 726 C C . LYS A 1 90 ? 6.769 7.040 -16.229 1.00 92.44 90 LYS A C 1
ATOM 728 O O . LYS A 1 90 ? 6.766 7.833 -17.170 1.00 92.44 90 LYS A O 1
ATOM 733 N N . LEU A 1 91 ? 6.637 5.724 -16.395 1.00 89.75 91 LEU A N 1
ATOM 734 C CA . LEU A 1 91 ? 6.484 5.110 -17.709 1.00 89.75 91 LEU A CA 1
ATOM 735 C C . LEU A 1 91 ? 5.047 5.287 -18.230 1.00 89.75 91 LEU A C 1
ATOM 737 O O . LEU A 1 91 ? 4.090 5.102 -17.477 1.00 89.75 91 LEU A O 1
ATOM 741 N N . PRO A 1 92 ? 4.867 5.613 -19.523 1.00 85.69 92 PRO A N 1
ATOM 742 C CA . PRO A 1 92 ? 3.541 5.820 -20.100 1.00 85.69 92 PRO A CA 1
ATOM 743 C C . PRO A 1 92 ? 2.678 4.550 -20.106 1.00 85.69 92 PRO A C 1
ATOM 745 O O . PRO A 1 92 ? 1.482 4.674 -19.877 1.00 85.69 92 PRO A O 1
ATOM 748 N N . ASP A 1 93 ? 3.270 3.361 -20.262 1.00 86.06 93 ASP A N 1
ATOM 749 C CA . ASP A 1 93 ? 2.560 2.064 -20.308 1.00 86.06 93 ASP A CA 1
ATOM 750 C C . ASP A 1 93 ? 2.919 1.161 -19.110 1.00 86.06 93 ASP A C 1
ATOM 752 O O . ASP A 1 93 ? 3.065 -0.061 -19.224 1.00 86.06 93 ASP A O 1
ATOM 756 N N . ALA A 1 94 ? 3.154 1.785 -17.954 1.00 86.69 94 ALA A N 1
ATOM 757 C CA . ALA A 1 94 ? 3.601 1.132 -16.728 1.00 86.69 94 ALA A CA 1
ATOM 758 C C . ALA A 1 94 ? 2.677 -0.002 -16.252 1.00 86.69 94 ALA A C 1
ATOM 760 O O . ALA A 1 94 ? 3.136 -0.973 -15.653 1.00 86.69 94 ALA A O 1
ATOM 761 N N . GLU A 1 95 ? 1.379 0.098 -16.534 1.00 87.06 95 GLU A N 1
ATOM 762 C CA . GLU A 1 95 ? 0.378 -0.884 -16.128 1.00 87.06 95 GLU A CA 1
ATOM 763 C C . GLU A 1 95 ? 0.624 -2.269 -16.724 1.00 87.06 95 GLU A C 1
ATOM 765 O O . GLU A 1 95 ? 0.251 -3.265 -16.117 1.00 87.06 95 GLU A O 1
ATOM 770 N N . ARG A 1 96 ? 1.301 -2.358 -17.875 1.00 87.19 96 ARG A N 1
ATOM 771 C CA . ARG A 1 96 ? 1.612 -3.639 -18.524 1.00 87.19 96 ARG A CA 1
ATOM 772 C C . ARG A 1 96 ? 2.521 -4.528 -17.681 1.00 87.19 96 ARG A C 1
ATOM 774 O O . ARG A 1 96 ? 2.391 -5.743 -17.753 1.00 87.19 96 ARG A O 1
ATOM 781 N N . TYR A 1 97 ? 3.404 -3.923 -16.891 1.00 86.56 97 TYR A N 1
ATOM 782 C CA . TYR A 1 97 ? 4.344 -4.632 -16.020 1.00 86.56 97 TYR A CA 1
ATOM 783 C C . TYR A 1 97 ? 3.734 -5.010 -14.668 1.00 86.56 97 TYR A C 1
ATOM 785 O O . TYR A 1 97 ? 4.334 -5.770 -13.922 1.00 86.56 97 TYR A O 1
ATOM 793 N N . ALA A 1 98 ? 2.574 -4.440 -14.334 1.00 83.94 98 ALA A N 1
ATOM 794 C CA . ALA A 1 98 ? 1.861 -4.673 -13.083 1.00 83.94 98 ALA A CA 1
ATOM 795 C C . ALA A 1 98 ? 0.853 -5.834 -13.170 1.00 83.94 98 ALA A C 1
ATOM 797 O O . ALA A 1 98 ? 0.321 -6.264 -12.144 1.00 83.94 98 ALA A O 1
ATOM 798 N N . LYS A 1 99 ? 0.571 -6.322 -14.385 1.00 81.75 99 LYS A N 1
ATOM 799 C CA . LYS A 1 99 ? -0.398 -7.394 -14.629 1.00 81.75 99 LYS A CA 1
ATOM 800 C C . LYS A 1 99 ? 0.191 -8.750 -14.291 1.00 81.75 99 LYS A C 1
ATOM 802 O O . LYS A 1 99 ? 1.333 -9.032 -14.636 1.00 81.75 99 LYS A O 1
ATOM 807 N N . LYS A 1 100 ? -0.634 -9.621 -13.710 1.00 69.44 100 LYS A N 1
ATOM 808 C CA . LYS A 1 100 ? -0.247 -11.016 -13.450 1.00 69.44 100 LYS A CA 1
ATOM 809 C C . LYS A 1 100 ? -0.177 -11.843 -14.736 1.00 69.44 100 LYS A C 1
ATOM 811 O O . LYS A 1 100 ? 0.732 -12.644 -14.920 1.00 69.44 100 LYS A O 1
ATOM 816 N N . GLU A 1 101 ? -1.150 -11.652 -15.623 1.00 66.56 101 GLU A N 1
ATOM 817 C CA . GLU A 1 101 ? -1.188 -12.298 -16.934 1.00 66.56 101 GLU A CA 1
ATOM 818 C C . GLU A 1 101 ? -0.466 -11.417 -17.949 1.00 66.56 101 GLU A C 1
ATOM 820 O O . GLU A 1 101 ? -1.070 -10.633 -18.688 1.00 66.56 101 GLU A O 1
ATOM 825 N N . THR A 1 102 ? 0.859 -11.510 -17.973 1.00 61.44 102 THR A N 1
ATOM 826 C CA . THR A 1 102 ? 1.620 -10.875 -19.038 1.00 61.44 102 THR A CA 1
ATOM 827 C C . THR A 1 102 ? 1.552 -11.729 -20.305 1.00 61.44 102 THR A C 1
ATOM 829 O O . THR A 1 102 ? 1.687 -12.955 -20.286 1.00 61.44 102 THR A O 1
ATOM 832 N N . ALA A 1 103 ? 1.350 -11.088 -21.462 1.00 62.97 103 ALA A N 1
ATOM 833 C CA . ALA A 1 103 ? 1.669 -11.740 -22.730 1.00 62.97 103 ALA A CA 1
ATOM 834 C C . ALA A 1 103 ? 3.141 -12.188 -22.673 1.00 62.97 103 ALA A C 1
ATOM 836 O O . ALA A 1 103 ? 3.950 -11.461 -22.103 1.00 62.97 103 ALA A O 1
ATOM 837 N N . ARG A 1 104 ? 3.498 -13.327 -23.294 1.00 60.59 104 ARG A N 1
ATOM 838 C CA . ARG A 1 104 ? 4.827 -13.998 -23.231 1.00 60.59 104 ARG A CA 1
ATOM 839 C C . ARG A 1 104 ? 6.080 -13.107 -23.417 1.00 60.59 104 ARG A C 1
ATOM 841 O O . ARG A 1 104 ? 7.186 -13.607 -23.258 1.00 60.59 104 ARG A O 1
ATOM 848 N N . ALA A 1 105 ? 5.930 -11.836 -23.785 1.00 71.12 105 ALA A N 1
ATOM 849 C CA . ALA A 1 105 ? 6.999 -10.869 -24.011 1.00 71.12 105 ALA A CA 1
ATOM 850 C C . ALA A 1 105 ? 7.076 -9.712 -22.987 1.00 71.12 105 ALA A C 1
ATOM 852 O O . ALA A 1 105 ? 8.011 -8.919 -23.082 1.00 71.12 105 ALA A O 1
ATOM 853 N N . VAL A 1 106 ? 6.134 -9.570 -22.044 1.00 79.62 106 VAL A N 1
ATOM 85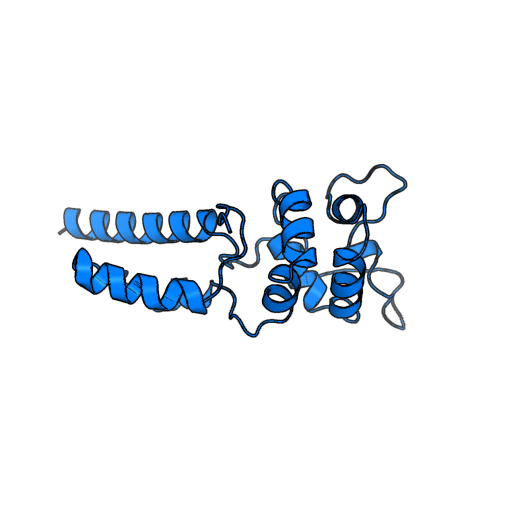4 C CA . VAL A 1 106 ? 6.177 -8.500 -21.027 1.00 79.62 106 VAL A CA 1
ATOM 855 C C . VAL A 1 106 ? 6.613 -9.089 -19.680 1.00 79.62 106 VAL A C 1
ATOM 857 O O . VAL A 1 106 ? 5.941 -9.989 -19.182 1.00 79.62 106 VAL A O 1
ATOM 860 N N . PRO A 1 107 ? 7.718 -8.615 -19.082 1.00 83.44 107 PRO A N 1
ATOM 861 C CA . PRO A 1 107 ? 8.135 -9.071 -17.760 1.00 83.44 107 PRO A CA 1
ATOM 862 C C . PRO A 1 107 ? 7.205 -8.534 -16.662 1.00 83.44 107 PRO A C 1
ATOM 864 O O . PRO A 1 107 ? 6.759 -7.389 -16.730 1.00 83.44 107 PRO A O 1
ATOM 867 N N . ASP A 1 108 ? 6.954 -9.340 -15.633 1.00 86.94 108 ASP A N 1
ATOM 868 C CA . ASP A 1 108 ? 6.294 -8.906 -14.390 1.00 86.94 108 ASP A CA 1
ATOM 869 C C . ASP A 1 108 ? 7.254 -8.071 -13.502 1.00 86.94 108 ASP A C 1
ATOM 871 O O . ASP A 1 108 ? 8.473 -8.067 -13.695 1.00 86.94 108 ASP A O 1
ATOM 875 N N . LEU A 1 109 ? 6.737 -7.377 -12.485 1.00 89.12 109 LEU A N 1
ATOM 876 C CA . LEU A 1 109 ? 7.483 -6.591 -11.499 1.00 89.12 109 LEU A CA 1
ATOM 877 C C . LEU A 1 109 ? 8.645 -7.367 -10.871 1.00 89.12 10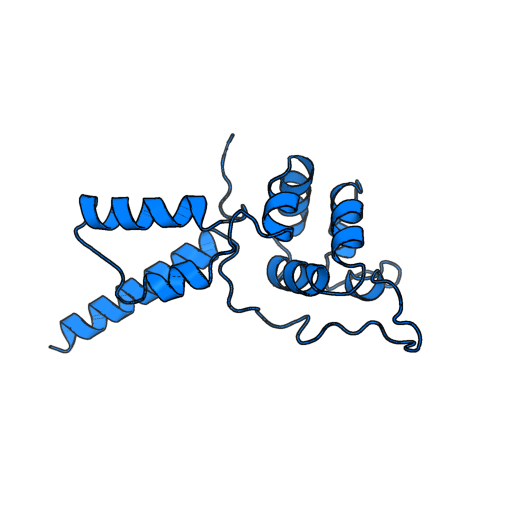9 LEU A C 1
ATOM 879 O O . LEU A 1 109 ? 9.736 -6.815 -10.705 1.00 89.12 109 LEU A O 1
ATOM 883 N N . VAL A 1 110 ? 8.444 -8.644 -10.529 1.00 90.31 110 VAL A N 1
ATOM 884 C CA . VAL A 1 110 ? 9.519 -9.482 -9.971 1.00 90.31 110 VAL A CA 1
ATOM 885 C C . VAL A 1 110 ? 10.637 -9.662 -10.993 1.00 90.31 110 VAL A C 1
ATOM 887 O O . VAL A 1 110 ? 11.819 -9.560 -10.657 1.00 90.31 110 VAL A O 1
ATOM 890 N N . GLU A 1 111 ? 10.275 -9.847 -12.260 1.00 87.94 111 GLU A N 1
ATOM 891 C CA . GLU A 1 111 ? 11.201 -9.970 -13.382 1.00 87.94 111 GLU A CA 1
ATOM 892 C C . GLU A 1 111 ? 11.889 -8.657 -13.764 1.00 87.94 111 GLU A C 1
ATOM 894 O O . GLU A 1 111 ? 12.821 -8.676 -14.568 1.00 87.94 111 GLU A O 1
ATOM 899 N N . LEU A 1 112 ? 11.502 -7.526 -13.171 1.00 89.06 112 LEU A N 1
ATOM 900 C CA . LEU A 1 112 ? 12.155 -6.227 -13.341 1.00 89.06 112 LEU A CA 1
ATOM 901 C C . LEU A 1 112 ? 13.143 -5.888 -12.214 1.00 89.06 112 LEU A C 1
ATOM 903 O O . LEU A 1 112 ? 13.991 -5.014 -12.387 1.00 89.06 112 LEU A O 1
ATOM 907 N N . LEU A 1 113 ? 13.119 -6.610 -11.089 1.00 89.69 113 LEU A N 1
ATOM 908 C CA . LEU A 1 113 ? 14.044 -6.373 -9.974 1.00 89.69 113 LEU A CA 1
ATOM 909 C C . LEU A 1 113 ? 15.503 -6.688 -10.332 1.00 89.69 113 LEU A C 1
ATOM 911 O O . LEU A 1 113 ? 15.761 -7.706 -10.971 1.00 89.69 113 LEU A O 1
ATOM 915 N N . PRO A 1 114 ? 16.499 -5.911 -9.881 1.00 86.25 114 PRO A N 1
ATOM 916 C CA . PRO A 1 114 ? 17.893 -6.258 -10.131 1.00 86.25 114 PRO A CA 1
ATOM 917 C C . PRO A 1 114 ? 18.228 -7.645 -9.563 1.00 86.25 114 PRO A C 1
ATOM 919 O O . PRO A 1 114 ? 17.775 -8.034 -8.484 1.00 86.25 114 PRO A O 1
ATOM 922 N N . ARG A 1 115 ? 19.048 -8.411 -10.292 1.00 81.81 115 ARG A N 1
ATOM 923 C CA . ARG A 1 115 ? 19.498 -9.729 -9.825 1.00 81.81 115 ARG A CA 1
ATOM 924 C C . ARG A 1 115 ? 20.348 -9.579 -8.563 1.00 81.81 115 ARG A C 1
ATOM 926 O O . ARG A 1 115 ? 21.239 -8.732 -8.498 1.00 81.81 115 ARG A O 1
ATOM 933 N N . LYS A 1 116 ? 20.110 -10.442 -7.571 1.00 75.69 116 LYS A N 1
ATOM 934 C CA . LYS A 1 116 ? 20.967 -10.541 -6.380 1.00 75.69 116 LYS A CA 1
ATOM 935 C C . LYS A 1 116 ? 22.336 -11.085 -6.807 1.00 75.69 116 LYS A C 1
ATOM 937 O O . LYS A 1 116 ? 22.409 -11.936 -7.690 1.00 75.69 116 LYS A O 1
ATOM 942 N N . ARG A 1 117 ? 23.414 -10.610 -6.166 1.00 66.44 117 ARG A N 1
ATOM 943 C CA . ARG A 1 117 ? 24.820 -10.785 -6.598 1.00 66.44 117 ARG A CA 1
ATOM 944 C C . ARG A 1 117 ? 25.230 -12.234 -6.923 1.00 66.44 117 ARG A C 1
ATOM 946 O O . ARG A 1 117 ? 26.143 -12.403 -7.714 1.00 66.44 117 ARG A O 1
ATOM 953 N N . ASN A 1 118 ? 24.527 -13.245 -6.400 1.00 64.19 118 ASN A N 1
ATOM 954 C CA . ASN A 1 118 ? 24.799 -14.671 -6.629 1.00 64.19 118 ASN A CA 1
ATOM 955 C C . ASN A 1 118 ? 23.540 -15.520 -6.936 1.00 64.19 118 ASN A C 1
ATOM 957 O O . ASN A 1 118 ? 23.574 -16.733 -6.758 1.00 64.19 118 ASN A O 1
ATOM 961 N N . SER A 1 119 ? 22.421 -14.919 -7.361 1.00 63.06 119 SER A N 1
ATOM 962 C CA . SER A 1 119 ? 21.182 -15.656 -7.676 1.00 63.06 119 SER A CA 1
ATOM 963 C C . SER A 1 119 ? 20.746 -15.401 -9.114 1.00 63.06 119 SER A C 1
ATOM 965 O O . SER A 1 119 ? 20.678 -14.250 -9.552 1.00 63.06 119 SER A O 1
ATOM 967 N N . ARG A 1 120 ? 20.429 -16.472 -9.851 1.00 64.81 120 ARG A N 1
ATOM 968 C CA . ARG A 1 120 ? 19.785 -16.364 -11.173 1.00 64.81 120 ARG A CA 1
ATOM 969 C C . ARG A 1 120 ? 18.314 -15.972 -11.053 1.00 64.81 120 ARG A C 1
ATOM 971 O O . ARG A 1 120 ? 17.802 -15.303 -11.952 1.00 64.81 120 ARG A O 1
ATOM 978 N N . ASP A 1 121 ? 17.701 -16.310 -9.923 1.00 69.25 121 ASP A N 1
ATOM 979 C CA . ASP A 1 121 ? 16.274 -16.142 -9.698 1.00 69.25 121 ASP A CA 1
ATOM 980 C C . ASP A 1 121 ? 15.986 -14.821 -8.991 1.00 69.25 121 ASP A C 1
ATOM 982 O O . ASP A 1 121 ? 16.682 -14.420 -8.045 1.00 69.25 121 ASP A O 1
ATOM 986 N N . ARG A 1 122 ? 14.937 -14.151 -9.468 1.00 82.69 122 ARG A N 1
ATOM 987 C CA . ARG A 1 122 ? 14.301 -13.021 -8.797 1.00 82.69 122 ARG A CA 1
ATOM 988 C C . ARG A 1 122 ? 13.109 -13.607 -8.056 1.00 82.69 122 ARG A C 1
ATOM 990 O O . ARG A 1 122 ? 12.169 -14.081 -8.679 1.00 82.69 122 ARG A O 1
ATOM 997 N N . VAL A 1 123 ? 13.197 -13.647 -6.733 1.00 84.31 123 VAL A N 1
ATOM 998 C CA . VAL A 1 123 ? 12.143 -14.201 -5.880 1.00 84.31 123 VAL A CA 1
ATOM 999 C C . VAL A 1 123 ? 11.789 -13.159 -4.842 1.00 84.31 123 VAL A C 1
ATOM 1001 O O . VAL A 1 123 ? 12.672 -12.645 -4.149 1.00 84.31 123 VAL A O 1
ATOM 1004 N N . VAL A 1 124 ? 10.495 -12.877 -4.741 1.00 88.81 124 VAL A N 1
ATOM 1005 C CA . VAL A 1 124 ? 9.910 -12.037 -3.702 1.00 88.81 124 VAL A CA 1
ATOM 1006 C C . VAL A 1 124 ? 9.057 -12.933 -2.824 1.00 88.81 124 VAL A C 1
ATOM 1008 O O . VAL A 1 124 ? 8.195 -13.665 -3.310 1.00 88.81 124 VAL A O 1
ATOM 1011 N N . LYS A 1 125 ? 9.330 -12.918 -1.521 1.00 91.06 125 LYS A N 1
ATOM 1012 C CA . LYS A 1 125 ? 8.626 -13.783 -0.578 1.00 91.06 125 LYS A CA 1
ATOM 1013 C C . LYS A 1 125 ? 7.145 -13.392 -0.506 1.00 91.06 125 LYS A C 1
ATOM 1015 O O . LYS A 1 125 ? 6.820 -12.213 -0.347 1.00 91.06 125 LYS A O 1
ATOM 1020 N N . ASP A 1 126 ? 6.274 -14.400 -0.574 1.00 93.19 126 ASP A N 1
ATOM 1021 C CA . ASP A 1 126 ? 4.816 -14.270 -0.469 1.00 93.19 126 ASP A CA 1
ATOM 1022 C C . ASP A 1 126 ? 4.223 -13.291 -1.504 1.00 93.19 126 ASP A C 1
ATOM 1024 O O . ASP A 1 126 ? 3.240 -12.613 -1.225 1.00 93.19 126 ASP A O 1
ATOM 1028 N N . TYR A 1 127 ? 4.838 -13.183 -2.691 1.00 91.12 127 TYR A N 1
ATOM 1029 C CA . TYR A 1 127 ? 4.491 -12.190 -3.718 1.00 91.12 127 TYR A CA 1
ATOM 1030 C C . TYR A 1 127 ? 3.003 -12.181 -4.098 1.00 91.12 127 TYR A C 1
ATOM 1032 O O . TYR A 1 127 ? 2.399 -11.120 -4.213 1.00 91.12 127 TYR A O 1
ATOM 1040 N N . ASP A 1 128 ? 2.403 -13.365 -4.215 1.00 91.25 128 ASP A N 1
ATOM 1041 C CA . ASP A 1 128 ? 0.987 -13.561 -4.536 1.00 91.25 128 ASP A CA 1
ATOM 1042 C C . ASP A 1 128 ? 0.091 -13.725 -3.298 1.00 91.25 128 ASP A C 1
ATOM 1044 O O . ASP A 1 128 ? -0.979 -14.321 -3.382 1.00 91.25 128 ASP A O 1
ATOM 1048 N N . GLN A 1 129 ? 0.530 -13.243 -2.134 1.00 94.25 129 GLN A N 1
ATOM 1049 C CA . GLN A 1 129 ? -0.234 -13.337 -0.891 1.00 94.25 129 GLN A CA 1
ATOM 1050 C C . GLN A 1 129 ? -0.561 -11.947 -0.334 1.00 94.25 129 GLN A C 1
ATOM 1052 O O . GLN A 1 129 ? 0.333 -11.084 -0.293 1.00 94.25 129 GLN A O 1
ATOM 1057 N N . PRO A 1 130 ? -1.784 -11.750 0.199 1.00 94.81 130 PRO A N 1
ATOM 1058 C CA . PRO A 1 130 ? -2.148 -10.528 0.905 1.00 94.81 130 PRO A CA 1
ATOM 1059 C C . PRO A 1 130 ? -1.138 -10.189 2.009 1.00 94.81 130 PRO A C 1
ATOM 1061 O O . PRO A 1 130 ? -0.676 -11.060 2.748 1.00 94.81 130 PRO A O 1
ATOM 1064 N N . THR A 1 131 ? -0.797 -8.913 2.160 1.00 94.06 131 THR A N 1
ATOM 1065 C CA . THR A 1 131 ? 0.030 -8.407 3.268 1.00 94.06 131 THR A CA 1
ATOM 1066 C C . THR A 1 131 ? -0.779 -8.225 4.552 1.00 94.06 131 THR A C 1
ATOM 1068 O O . THR A 1 131 ? -0.208 -7.993 5.618 1.00 94.06 131 THR A O 1
ATOM 1071 N N . GLY A 1 132 ? -2.111 -8.291 4.449 1.00 94.00 132 GLY A N 1
ATOM 1072 C CA . GLY A 1 132 ? -3.049 -7.980 5.526 1.00 94.00 132 GLY A CA 1
ATOM 1073 C C . GLY A 1 132 ? -3.273 -6.480 5.731 1.00 94.00 132 GLY A C 1
ATOM 1074 O O . GLY A 1 132 ? -4.039 -6.099 6.623 1.00 94.00 132 GLY A O 1
ATOM 1075 N N . ARG A 1 133 ? -2.640 -5.623 4.923 1.00 95.44 133 ARG A N 1
ATOM 1076 C CA . ARG A 1 133 ? -2.807 -4.170 4.998 1.00 95.44 133 ARG A CA 1
ATOM 1077 C C . ARG A 1 133 ? -4.091 -3.706 4.318 1.00 95.44 133 ARG A C 1
ATOM 1079 O O . ARG A 1 133 ? -4.672 -4.403 3.494 1.00 95.44 133 ARG A O 1
ATOM 1086 N N . LEU A 1 134 ? -4.539 -2.516 4.699 1.00 94.81 134 LEU A N 1
ATOM 1087 C CA . LEU A 1 134 ? -5.748 -1.875 4.185 1.00 94.81 134 LEU A CA 1
ATOM 1088 C C . LEU A 1 134 ? -5.329 -0.694 3.307 1.00 94.81 134 LEU A C 1
ATOM 1090 O O . LEU A 1 134 ? -5.162 0.420 3.801 1.00 94.81 134 LEU A O 1
ATOM 1094 N N . TYR A 1 135 ? -5.073 -0.966 2.025 1.00 93.44 135 TYR A N 1
ATOM 1095 C CA . TYR A 1 135 ? -4.538 0.030 1.090 1.00 93.44 135 TYR A CA 1
ATOM 1096 C C . TYR A 1 135 ? -5.602 0.958 0.503 1.00 93.44 135 TYR A C 1
ATOM 1098 O O . TYR A 1 135 ? -5.284 2.100 0.205 1.00 93.44 135 TYR A O 1
ATOM 1106 N N . THR A 1 136 ? -6.839 0.497 0.326 1.00 91.12 136 THR A N 1
ATOM 1107 C CA . THR A 1 136 ? -7.915 1.271 -0.316 1.00 91.12 136 THR A CA 1
ATOM 1108 C C . THR A 1 136 ? -9.040 1.578 0.664 1.00 91.12 136 THR A C 1
ATOM 1110 O O . THR A 1 136 ? -9.163 0.935 1.715 1.00 91.12 136 THR A O 1
ATOM 1113 N N . ILE A 1 137 ? -9.898 2.538 0.306 1.00 88.38 137 ILE A N 1
ATOM 1114 C CA . ILE A 1 137 ? -11.111 2.834 1.077 1.00 88.38 137 ILE A CA 1
ATOM 1115 C C . ILE A 1 137 ? -11.990 1.593 1.171 1.00 88.38 137 ILE A C 1
ATOM 1117 O O . ILE A 1 137 ? -12.466 1.276 2.254 1.00 88.38 137 ILE A O 1
ATOM 1121 N N . ASP A 1 138 ? -12.186 0.873 0.064 1.00 88.62 138 ASP A N 1
ATOM 1122 C CA . ASP A 1 138 ? -13.055 -0.306 0.041 1.00 88.62 138 ASP A CA 1
ATOM 1123 C C . ASP A 1 138 ? -12.567 -1.385 1.018 1.00 88.62 138 ASP A C 1
ATOM 1125 O O . ASP A 1 138 ? -13.359 -1.923 1.795 1.00 88.62 138 ASP A O 1
ATOM 1129 N N . ALA A 1 139 ? -11.253 -1.639 1.062 1.00 90.69 139 ALA A N 1
ATOM 1130 C CA . ALA A 1 139 ? -10.664 -2.568 2.024 1.00 90.69 139 ALA A CA 1
ATOM 1131 C C . ALA A 1 139 ? -10.876 -2.095 3.472 1.00 90.69 139 ALA A C 1
ATOM 1133 O O . ALA A 1 139 ? -11.234 -2.890 4.346 1.00 90.69 139 ALA A O 1
ATOM 1134 N N . PHE A 1 140 ? -10.687 -0.799 3.733 1.00 92.62 140 PHE A N 1
ATOM 1135 C CA . PHE A 1 140 ? -10.900 -0.224 5.059 1.00 92.62 140 PHE A CA 1
ATOM 1136 C C . PHE A 1 140 ? -12.369 -0.274 5.494 1.00 92.62 140 PHE A C 1
ATOM 1138 O O . PHE A 1 140 ? -12.660 -0.687 6.614 1.00 92.62 140 PHE A O 1
ATOM 1145 N N . MET A 1 141 ? -13.303 0.069 4.607 1.00 90.44 141 MET A N 1
ATOM 1146 C CA . MET A 1 141 ? -14.742 0.025 4.871 1.00 90.44 141 MET A CA 1
ATOM 1147 C C . MET A 1 141 ? -15.229 -1.402 5.113 1.00 90.44 141 MET A C 1
ATOM 1149 O O . MET A 1 141 ? -16.026 -1.626 6.023 1.00 90.44 141 MET A O 1
ATOM 1153 N N . ALA A 1 142 ? -14.725 -2.377 4.353 1.00 91.69 142 ALA A N 1
ATOM 1154 C CA . ALA A 1 142 ? -15.016 -3.787 4.591 1.00 91.69 142 ALA A CA 1
ATOM 1155 C C . ALA A 1 142 ? -14.534 -4.234 5.982 1.00 91.69 142 ALA A C 1
ATOM 1157 O O . ALA A 1 142 ? -15.284 -4.881 6.717 1.00 91.69 142 ALA A O 1
ATOM 1158 N N . ALA A 1 143 ? -13.319 -3.839 6.380 1.00 93.06 143 ALA A N 1
ATOM 1159 C CA . ALA A 1 143 ? -12.781 -4.142 7.706 1.00 93.06 143 ALA A CA 1
ATOM 1160 C C . ALA A 1 143 ? -13.583 -3.460 8.830 1.00 93.06 143 ALA A C 1
ATOM 1162 O O . ALA A 1 143 ? -13.896 -4.088 9.840 1.00 93.06 143 ALA A O 1
ATOM 1163 N N . LEU A 1 144 ? -13.980 -2.201 8.632 1.00 92.25 144 LEU A N 1
ATOM 1164 C CA . LEU A 1 144 ? -14.789 -1.451 9.589 1.00 92.25 144 LEU A CA 1
ATOM 1165 C C . LEU A 1 144 ? -16.186 -2.063 9.759 1.00 92.25 144 LEU A C 1
ATOM 1167 O O . LEU A 1 144 ? -16.678 -2.180 10.881 1.00 92.25 144 LEU A O 1
ATOM 1171 N N . LYS A 1 145 ? -16.812 -2.497 8.658 1.00 91.81 145 LYS A N 1
ATOM 1172 C CA . LYS A 1 145 ? -18.101 -3.193 8.698 1.00 91.81 145 LYS A CA 1
ATOM 1173 C C . LYS A 1 145 ? -17.996 -4.504 9.478 1.00 91.81 145 LYS A C 1
ATOM 1175 O O . LYS A 1 145 ? -18.850 -4.771 10.315 1.00 91.81 145 LYS A O 1
ATOM 1180 N N . ALA A 1 146 ? -16.946 -5.290 9.244 1.00 92.12 146 ALA A N 1
ATOM 1181 C CA . ALA A 1 146 ? -16.730 -6.538 9.972 1.00 92.12 146 ALA A CA 1
ATOM 1182 C C . ALA A 1 146 ? -16.607 -6.303 11.489 1.00 92.12 146 ALA A C 1
ATOM 1184 O O . ALA A 1 146 ? -17.223 -7.025 12.272 1.00 92.12 146 ALA A O 1
ATOM 1185 N N . SER A 1 147 ? -15.887 -5.253 11.898 1.00 90.50 147 SER A N 1
ATOM 1186 C CA . SER A 1 147 ? -15.796 -4.844 13.308 1.00 90.50 147 SER A CA 1
ATOM 1187 C C . SER A 1 147 ? -17.165 -4.471 13.894 1.00 90.50 147 SER A C 1
ATOM 1189 O O . SER A 1 147 ? -17.531 -4.918 14.986 1.00 90.50 147 SER A O 1
ATOM 1191 N N . TYR A 1 148 ? -17.968 -3.706 13.148 1.00 88.69 148 TYR A N 1
ATOM 1192 C CA . TYR A 1 148 ? -19.324 -3.349 13.563 1.00 88.69 148 TYR A CA 1
ATOM 1193 C C . TYR A 1 148 ? -20.228 -4.578 13.729 1.00 88.69 148 TYR A C 1
ATOM 1195 O O . TYR A 1 148 ? -20.879 -4.730 14.765 1.00 88.69 148 TYR A O 1
ATOM 1203 N N . ASP A 1 149 ? -20.249 -5.467 12.734 1.00 90.06 149 ASP A N 1
ATOM 1204 C CA . ASP A 1 149 ? -21.077 -6.676 12.744 1.00 90.06 149 ASP A CA 1
ATOM 1205 C C . ASP A 1 149 ? -20.693 -7.594 13.917 1.00 90.06 149 ASP A C 1
ATOM 1207 O O . ASP A 1 149 ? -21.564 -8.129 14.607 1.00 90.06 149 ASP A O 1
ATOM 1211 N N . GLN A 1 150 ? -19.393 -7.721 14.204 1.00 88.00 150 GLN A N 1
ATOM 1212 C CA . GLN A 1 150 ? -18.898 -8.486 15.346 1.00 88.00 150 GLN A CA 1
ATOM 1213 C C . GLN A 1 150 ? -19.361 -7.878 16.677 1.00 88.00 150 GLN A C 1
ATOM 1215 O O . GLN A 1 150 ? -19.829 -8.600 17.561 1.00 88.00 150 GLN A O 1
ATOM 1220 N N . ALA A 1 151 ? -19.294 -6.552 16.820 1.00 85.31 151 ALA A N 1
ATOM 1221 C CA . ALA A 1 151 ? -19.793 -5.864 18.007 1.00 85.31 151 ALA A CA 1
ATOM 1222 C C . ALA A 1 151 ? -21.317 -6.022 18.173 1.00 85.31 151 ALA A C 1
ATOM 1224 O O . ALA A 1 151 ? -21.802 -6.186 19.296 1.00 85.31 151 ALA A O 1
ATOM 1225 N N . ALA A 1 152 ? -22.077 -5.999 17.075 1.00 84.75 152 ALA A N 1
ATOM 1226 C CA . ALA A 1 152 ? -23.522 -6.211 17.088 1.00 84.75 152 ALA A CA 1
ATOM 1227 C C . ALA A 1 152 ? -23.891 -7.644 17.512 1.00 84.75 152 ALA A C 1
ATOM 1229 O O . ALA A 1 152 ? -24.755 -7.816 18.372 1.00 84.75 152 ALA A O 1
ATOM 1230 N N . ALA A 1 153 ? -23.194 -8.657 16.991 1.00 83.56 153 ALA A N 1
ATOM 1231 C CA . ALA A 1 153 ? -23.402 -10.055 17.370 1.00 83.56 153 ALA A CA 1
ATOM 1232 C C . ALA A 1 153 ? -23.138 -10.295 18.868 1.00 83.56 153 ALA A C 1
ATOM 1234 O O . ALA A 1 153 ? -23.928 -10.950 19.545 1.00 83.56 153 ALA A O 1
ATOM 1235 N N . VAL A 1 154 ? -22.072 -9.699 19.419 1.00 79.19 154 VAL A N 1
ATOM 1236 C CA . VAL A 1 154 ? -21.760 -9.783 20.859 1.00 79.19 154 VAL A CA 1
ATOM 1237 C C . VAL A 1 154 ? -22.852 -9.143 21.722 1.00 79.19 154 VAL A C 1
ATOM 1239 O O . VAL A 1 154 ? -23.123 -9.629 22.818 1.00 79.19 154 VAL A O 1
ATOM 1242 N N . ARG A 1 155 ? -23.489 -8.063 21.251 1.00 73.88 155 ARG A N 1
ATOM 1243 C CA . ARG A 1 155 ? -24.598 -7.409 21.968 1.00 73.88 155 ARG A CA 1
ATOM 1244 C C . ARG A 1 155 ? -25.879 -8.237 21.958 1.00 73.88 155 ARG A C 1
ATOM 1246 O O . ARG A 1 155 ? -26.602 -8.185 22.937 1.00 73.88 155 ARG A O 1
ATOM 1253 N N . GLN A 1 156 ? -26.156 -8.967 20.879 1.00 67.81 156 GLN A N 1
ATOM 1254 C CA . GLN A 1 156 ? -27.351 -9.815 20.765 1.00 67.81 156 GLN A CA 1
ATOM 1255 C C . GLN A 1 156 ? -27.231 -11.136 21.537 1.00 67.81 156 GLN A C 1
ATOM 1257 O O . GLN A 1 156 ? -28.242 -11.753 21.852 1.00 67.81 156 GLN A O 1
ATOM 1262 N N . ALA A 1 157 ? -26.006 -11.580 21.825 1.00 64.19 157 ALA A N 1
ATOM 1263 C CA . ALA A 1 157 ? -25.735 -12.789 22.600 1.00 64.19 157 ALA A CA 1
ATOM 1264 C C . ALA A 1 157 ? -25.727 -12.566 24.129 1.00 64.19 157 ALA A C 1
ATOM 1266 O O . ALA A 1 157 ? -25.522 -13.524 24.874 1.00 64.19 157 ALA A O 1
ATOM 1267 N N . LYS A 1 158 ? -25.897 -11.320 24.589 1.00 52.97 158 LYS A N 1
ATOM 1268 C CA . LYS A 1 158 ? -26.010 -10.934 26.002 1.00 52.97 158 LYS A CA 1
ATOM 1269 C C . LYS A 1 158 ? -27.449 -10.585 26.345 1.00 52.97 158 LYS A C 1
ATOM 1271 O O . LYS A 1 158 ? -27.833 -10.886 27.493 1.00 52.97 158 LYS A O 1
#

Radius of gyration: 18.16 Å; chains: 1; bounding box: 52×33×50 Å

pLDDT: mean 86.86, std 9.83, range [48.91, 96.19]

Foldseek 3Di:
DDDDQLAFDALVVVVVVQVVCCVPVVDHQPCNVVLSVLRHHCPDLLNVQLPPPLNVVLSVLQSPAPCLVVLLVLLCPDDCSSVVSNVLSPDPPSNQQSHPDHDPPHHHSLRPGDDDPPDPGRDGPCNVHGPSHQTGNVSSVVVVVVSVVVVVVVVVVD

Secondary structure (DSSP, 8-state):
----TTSBP-HHHHHHHHHHHHHHH----TTHHHHHHHSPPTTSHHHHHHTSHHHHHHHHHHTTSTTHHHHHHHHHHSTTHHHHHHHHTTSTTGGGGT-SS--TTS--HHHHSPPPTT-S----TTTTS--S---BHHHHHHHHHHHHHHHHHHHHT-

Sequence (158 aa):
PDFERTDLLSQAEVSPLFESMSKQIHWEPADRAELLRRVPAASEFLVQQLRSERGTLFMRKVAGEELIYDRLDRISRESGGQALIRDLIKLPDAERYAKKETARAVPDLVELLPRKRNSRDRVVKDYDQPTGRLYTIDAFMAALKASYDQAAAVRQAK